Protein AF-A0A2N2JSK3-F1 (afdb_monomer)

Structure (mmCIF, N/CA/C/O backbone):
data_AF-A0A2N2JSK3-F1
#
_entry.id   AF-A0A2N2JSK3-F1
#
loop_
_atom_site.group_PDB
_atom_site.id
_atom_site.type_symbol
_atom_site.label_atom_id
_atom_site.label_alt_id
_atom_site.label_comp_id
_atom_site.label_asym_id
_atom_site.label_entity_id
_atom_site.label_seq_id
_atom_site.pdbx_PDB_ins_code
_atom_site.Cartn_x
_atom_site.Cartn_y
_atom_site.Cartn_z
_atom_site.occupancy
_atom_site.B_iso_or_equiv
_atom_site.auth_seq_id
_atom_site.auth_comp_id
_atom_site.auth_asym_id
_atom_site.auth_atom_id
_atom_site.pdbx_PDB_model_num
ATOM 1 N N . PHE A 1 1 ? -3.025 2.701 14.955 1.00 84.06 1 PHE A N 1
ATOM 2 C CA . PHE A 1 1 ? -2.658 1.287 14.714 1.00 84.06 1 PHE A CA 1
ATOM 3 C C . PHE A 1 1 ? -1.960 1.161 13.363 1.00 84.06 1 PHE A C 1
ATOM 5 O O . PHE A 1 1 ? -2.367 1.880 12.455 1.00 84.06 1 PHE A O 1
ATOM 12 N N . PRO A 1 2 ? -0.922 0.314 13.216 1.00 81.00 2 PRO A N 1
ATOM 13 C CA . PRO A 1 2 ? -0.169 0.177 11.965 1.00 81.00 2 PRO A CA 1
ATOM 14 C C . PRO A 1 2 ? -0.908 -0.726 10.960 1.00 81.00 2 PRO A C 1
ATOM 16 O O . PRO A 1 2 ? -0.565 -1.891 10.788 1.00 81.00 2 PRO A O 1
ATOM 19 N N . GLY A 1 3 ? -1.975 -0.204 10.355 1.00 79.88 3 GLY A N 1
ATOM 20 C CA . GLY A 1 3 ? -2.699 -0.872 9.270 1.00 79.88 3 GLY A CA 1
ATOM 21 C C . GLY A 1 3 ? -3.975 -1.605 9.690 1.00 79.88 3 GLY A C 1
ATOM 22 O O . GLY A 1 3 ? -4.387 -1.595 10.855 1.00 79.88 3 GLY A O 1
ATOM 23 N N . CYS A 1 4 ? -4.628 -2.242 8.712 1.00 86.38 4 CYS A N 1
ATOM 24 C CA . CYS A 1 4 ? -5.976 -2.799 8.857 1.00 86.38 4 CYS A CA 1
ATOM 25 C C . CYS A 1 4 ? -6.050 -3.960 9.855 1.00 86.38 4 CYS A C 1
ATOM 27 O O . CYS A 1 4 ? -6.960 -3.999 10.679 1.00 86.38 4 CYS A O 1
ATOM 29 N N . LYS A 1 5 ? -5.095 -4.898 9.810 1.00 88.31 5 LYS A N 1
ATOM 30 C CA . LYS A 1 5 ? -5.092 -6.088 10.675 1.00 88.31 5 LYS A CA 1
ATOM 31 C C . LYS A 1 5 ? -4.966 -5.750 12.170 1.00 88.31 5 LYS A C 1
ATOM 33 O O . LYS A 1 5 ? -5.846 -6.169 12.924 1.00 88.31 5 LYS A O 1
ATOM 38 N N . PRO A 1 6 ? -3.941 -5.007 12.632 1.00 90.94 6 PRO A N 1
ATOM 39 C CA . PRO A 1 6 ? -3.833 -4.666 14.051 1.00 90.94 6 PRO A CA 1
ATOM 40 C C . PRO A 1 6 ? -4.968 -3.748 14.512 1.00 90.94 6 PRO A C 1
ATOM 42 O O . PRO A 1 6 ? -5.412 -3.863 15.651 1.00 90.94 6 PRO A O 1
ATOM 45 N N . TYR A 1 7 ? -5.486 -2.885 13.632 1.00 92.56 7 TYR A N 1
ATOM 46 C CA . TYR A 1 7 ? -6.662 -2.079 13.947 1.00 92.56 7 TYR A CA 1
ATOM 47 C C . TYR A 1 7 ? -7.911 -2.944 14.164 1.00 92.56 7 TYR A C 1
ATOM 49 O O . TYR A 1 7 ? -8.559 -2.836 15.202 1.00 92.56 7 TYR A O 1
ATOM 57 N N . ALA A 1 8 ? -8.207 -3.868 13.246 1.00 93.31 8 ALA A N 1
ATOM 58 C CA . ALA A 1 8 ? -9.336 -4.788 13.372 1.00 93.31 8 ALA A CA 1
ATOM 59 C C . ALA A 1 8 ? -9.247 -5.640 14.650 1.00 93.31 8 ALA A C 1
AT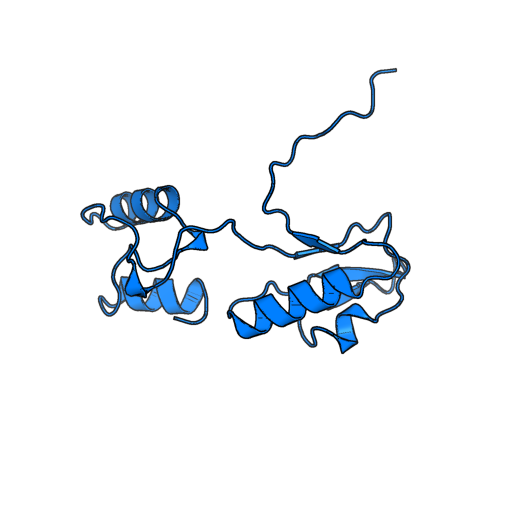OM 61 O O . ALA A 1 8 ? -10.249 -5.837 15.338 1.00 93.31 8 ALA A O 1
ATOM 62 N N . GLN A 1 9 ? -8.043 -6.096 15.011 1.00 94.75 9 GLN A N 1
ATOM 63 C CA . GLN A 1 9 ? -7.805 -6.812 16.266 1.00 94.75 9 GLN A CA 1
ATOM 64 C C . GLN A 1 9 ? -8.105 -5.945 17.495 1.00 94.75 9 GLN A C 1
ATOM 66 O O . GLN A 1 9 ? -8.735 -6.429 18.433 1.00 94.75 9 GLN A O 1
ATOM 71 N N . ALA A 1 10 ? -7.694 -4.676 17.494 1.00 95.94 10 ALA A N 1
ATOM 72 C CA . ALA A 1 10 ? -7.974 -3.755 18.591 1.00 95.94 10 ALA A CA 1
ATOM 73 C C . ALA A 1 10 ? -9.478 -3.456 18.722 1.00 95.94 10 ALA A C 1
ATOM 75 O O . ALA A 1 10 ? -10.012 -3.465 19.829 1.00 95.94 10 ALA A O 1
ATOM 76 N N . ILE A 1 11 ? -10.196 -3.290 17.605 1.00 95.69 11 ILE A N 1
ATOM 77 C CA . ILE A 1 11 ? -11.660 -3.128 17.610 1.00 95.69 11 ILE A CA 1
ATOM 78 C C . ILE A 1 11 ? -12.339 -4.357 18.225 1.00 95.69 11 ILE A C 1
ATOM 80 O O . ILE A 1 11 ? -13.213 -4.211 19.086 1.00 95.69 11 ILE A O 1
ATOM 84 N N . ALA A 1 12 ? -11.915 -5.558 17.813 1.00 94.50 12 ALA A N 1
ATOM 85 C CA . ALA A 1 12 ? -12.453 -6.825 18.305 1.00 94.50 12 ALA A CA 1
ATOM 86 C C . ALA A 1 12 ? -12.214 -7.023 19.811 1.00 94.50 12 ALA A C 1
ATOM 88 O O . ALA A 1 12 ? -13.063 -7.586 20.497 1.00 94.50 12 ALA A O 1
ATOM 89 N N . LYS A 1 13 ? -11.090 -6.523 20.338 1.00 95.75 13 LYS A N 1
ATOM 90 C CA . LYS A 1 13 ? -10.772 -6.530 21.775 1.00 95.75 13 LYS A CA 1
ATOM 91 C C . LYS A 1 13 ? -11.429 -5.396 22.571 1.00 95.75 13 LYS A C 1
ATOM 93 O O . LYS A 1 13 ? -11.347 -5.398 23.793 1.00 95.75 13 LYS A O 1
ATOM 98 N N . GLY A 1 14 ? -12.059 -4.427 21.905 1.00 93.94 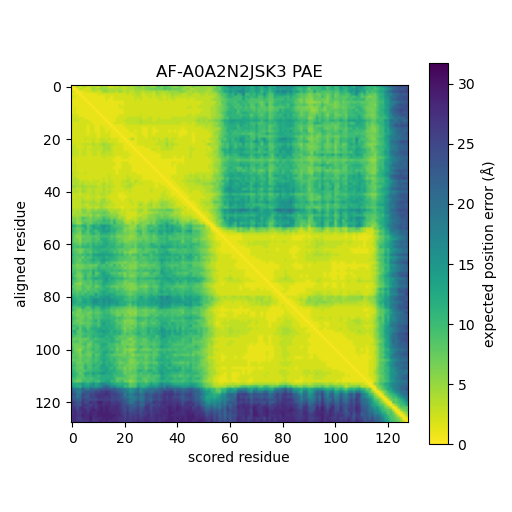14 GLY A N 1
ATOM 99 C CA . GLY A 1 14 ? -12.593 -3.220 22.549 1.00 93.94 14 GLY A CA 1
ATOM 100 C C . GLY A 1 14 ? -11.525 -2.185 22.931 1.00 93.94 14 GLY A C 1
ATOM 101 O O . GLY A 1 14 ? -11.814 -1.266 23.686 1.00 93.94 14 GLY A O 1
ATOM 102 N N . GLU A 1 15 ? -10.307 -2.317 22.403 1.00 95.75 15 GLU A N 1
ATOM 103 C CA . GLU A 1 15 ? -9.165 -1.418 22.636 1.00 95.75 15 GLU A CA 1
ATOM 104 C C . GLU A 1 15 ? -9.146 -0.225 21.661 1.00 95.75 15 GLU A C 1
ATOM 106 O O . GLU A 1 15 ? -8.371 0.713 21.837 1.00 95.75 15 GLU A O 1
ATOM 111 N N . ALA A 1 16 ? -9.983 -0.259 20.619 1.00 95.56 16 ALA A N 1
ATOM 112 C CA . ALA A 1 16 ? -10.108 0.797 19.621 1.00 95.56 16 ALA A CA 1
ATOM 113 C C . ALA A 1 16 ? -11.564 1.052 19.223 1.00 95.56 16 ALA A C 1
ATOM 115 O O . ALA A 1 16 ? -12.408 0.146 19.218 1.00 95.56 16 ALA A O 1
ATOM 116 N N . ASP A 1 17 ? -11.831 2.296 18.835 1.00 95.44 17 ASP A N 1
ATOM 117 C CA . ASP A 1 17 ? -13.108 2.704 18.260 1.00 95.44 17 ASP A CA 1
ATOM 118 C C . ASP A 1 17 ? -13.127 2.470 16.740 1.00 95.44 17 ASP A C 1
ATOM 120 O O . ASP A 1 17 ? -12.077 2.296 16.124 1.00 95.44 17 ASP A O 1
ATOM 124 N N . ILE A 1 18 ? -14.306 2.461 16.117 1.00 95.62 18 ILE A N 1
ATOM 125 C CA . ILE A 1 18 ? -14.496 2.123 14.690 1.00 95.62 18 ILE A CA 1
ATOM 126 C C . ILE A 1 18 ? -14.210 3.285 13.724 1.00 95.62 18 ILE A C 1
ATOM 128 O O . ILE A 1 18 ? -14.224 3.098 12.511 1.00 95.62 18 ILE A O 1
ATOM 132 N N . ASN A 1 19 ? -13.944 4.480 14.254 1.00 95.00 19 ASN A N 1
ATOM 133 C CA . ASN A 1 19 ? -13.788 5.735 13.515 1.00 95.00 19 ASN A CA 1
ATOM 134 C C . ASN A 1 19 ? -12.340 6.244 13.444 1.00 95.00 19 ASN A C 1
ATOM 136 O O . ASN A 1 19 ? -12.109 7.446 13.360 1.00 95.00 19 ASN A O 1
ATOM 140 N N . GLN A 1 20 ? -11.356 5.347 13.491 1.00 93.38 20 GLN A N 1
ATOM 141 C CA . GLN A 1 20 ? -9.931 5.701 13.563 1.00 93.38 20 GLN A CA 1
ATOM 142 C C . GLN A 1 20 ? -9.168 5.427 12.259 1.00 93.38 20 GLN A C 1
ATOM 144 O O . GLN A 1 20 ? -7.940 5.485 12.236 1.00 93.38 20 GLN A O 1
ATOM 149 N N . CYS A 1 21 ? -9.877 5.089 11.179 1.00 90.06 21 CYS A N 1
ATOM 150 C CA . CYS A 1 21 ? -9.291 4.740 9.888 1.00 90.06 21 CYS A CA 1
ATOM 151 C C . CYS A 1 21 ? -9.635 5.800 8.830 1.00 90.06 21 CYS A C 1
ATOM 153 O O . CYS A 1 21 ? -10.648 5.656 8.143 1.00 90.06 21 CYS A O 1
ATOM 155 N N . PRO A 1 22 ? -8.789 6.831 8.647 1.00 88.38 22 PRO A N 1
ATOM 156 C CA . PRO A 1 22 ? -8.975 7.820 7.591 1.00 88.38 22 PRO A CA 1
ATOM 157 C C . PRO A 1 22 ? -9.135 7.255 6.172 1.00 88.38 22 PRO A C 1
ATOM 159 O O . PRO A 1 22 ? -10.002 7.756 5.465 1.00 88.38 22 PRO A O 1
ATOM 162 N N . PRO A 1 23 ? -8.395 6.205 5.737 1.00 85.44 23 PRO A N 1
ATOM 163 C CA . PRO A 1 23 ? -8.622 5.609 4.418 1.00 85.44 23 PRO A CA 1
ATOM 164 C C . PRO A 1 23 ? -9.902 4.767 4.329 1.00 85.44 23 PRO A C 1
ATOM 166 O O . PRO A 1 23 ? -10.318 4.370 3.244 1.00 85.44 23 PRO A O 1
ATOM 169 N N . GLY A 1 24 ? -10.515 4.441 5.469 1.00 86.56 24 GLY A N 1
ATOM 170 C CA . GLY A 1 24 ? -11.836 3.826 5.509 1.00 86.56 24 GLY A CA 1
ATOM 171 C C . GLY A 1 24 ? -12.957 4.833 5.262 1.00 86.56 24 GLY A C 1
ATOM 172 O O . GLY A 1 24 ? -14.005 4.427 4.767 1.00 86.56 24 GLY A O 1
ATOM 173 N N . GLY A 1 25 ? -12.734 6.110 5.593 1.00 89.81 25 GLY A N 1
ATOM 174 C CA . GLY A 1 25 ? -13.727 7.175 5.466 1.00 89.81 25 GLY A CA 1
ATOM 175 C C . GLY A 1 25 ? -15.034 6.886 6.206 1.00 89.81 25 GLY A C 1
ATOM 176 O O . GLY A 1 25 ? -15.145 5.935 6.988 1.00 89.81 25 GLY A O 1
ATOM 177 N N . GLU A 1 26 ? -16.062 7.687 5.942 1.00 91.94 26 GLU A N 1
ATOM 178 C CA . GLU A 1 26 ? -17.390 7.449 6.520 1.00 91.94 26 GLU A CA 1
ATOM 179 C C . GLU A 1 26 ? -18.006 6.107 6.101 1.00 91.94 26 GLU A C 1
ATOM 181 O O . GLU A 1 26 ? -18.736 5.484 6.877 1.00 91.94 26 GLU A O 1
ATOM 186 N N . GLU A 1 27 ? -17.745 5.658 4.872 1.00 91.69 27 GLU A N 1
ATOM 187 C CA . GLU A 1 27 ? -18.289 4.403 4.351 1.00 91.69 27 GLU A CA 1
ATOM 188 C C . GLU A 1 27 ? -17.761 3.201 5.143 1.00 91.69 27 GLU A C 1
ATOM 190 O O . GLU A 1 27 ? -18.529 2.332 5.564 1.00 91.69 27 GLU A O 1
ATOM 195 N N . GLY A 1 28 ? -16.451 3.169 5.399 1.00 91.25 28 GLY A N 1
ATOM 196 C CA . GLY A 1 28 ? -15.815 2.140 6.210 1.00 91.25 28 GLY A CA 1
ATOM 197 C C . GLY A 1 28 ? -16.353 2.134 7.636 1.00 91.25 28 GLY A C 1
ATOM 198 O O . GLY A 1 28 ? -16.644 1.064 8.167 1.00 91.25 28 GLY A O 1
ATOM 199 N N . ILE A 1 29 ? -16.569 3.312 8.228 1.00 94.94 29 ILE A N 1
ATOM 200 C CA . ILE A 1 29 ? -17.146 3.424 9.573 1.00 94.94 29 ILE A CA 1
ATOM 201 C C . ILE A 1 29 ? -18.565 2.85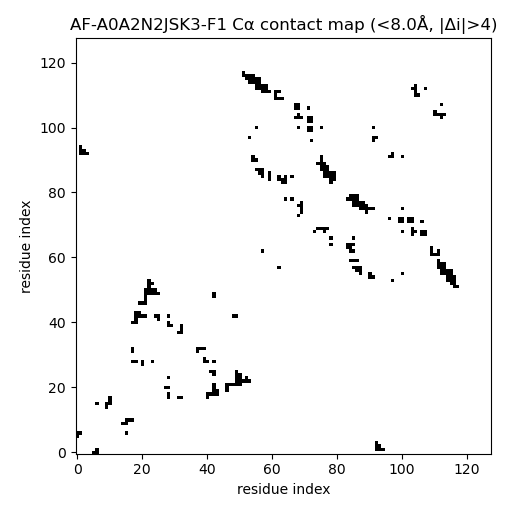5 9.605 1.00 94.94 29 ILE A C 1
ATOM 203 O O . ILE A 1 29 ? -18.882 2.068 10.495 1.00 94.94 29 ILE A O 1
ATOM 207 N N . ARG A 1 30 ? -19.408 3.193 8.620 1.00 95.44 30 ARG A N 1
ATOM 208 C CA . ARG A 1 30 ? -20.778 2.663 8.514 1.00 95.44 30 ARG A CA 1
ATOM 209 C C . ARG A 1 30 ? -20.800 1.143 8.378 1.00 95.44 30 ARG A C 1
ATOM 211 O O . ARG A 1 30 ? -21.563 0.485 9.076 1.00 95.44 30 ARG A O 1
ATOM 218 N N . LYS A 1 31 ? -19.930 0.581 7.535 1.00 94.62 31 LYS A N 1
ATOM 219 C CA . LYS A 1 31 ? -19.803 -0.876 7.366 1.00 94.62 31 LYS A CA 1
ATOM 220 C C . LYS A 1 31 ? -19.347 -1.571 8.650 1.00 94.62 31 LYS A C 1
ATOM 222 O O . LYS A 1 31 ? -19.866 -2.630 8.989 1.00 94.62 31 LYS A O 1
ATOM 227 N N . LEU A 1 32 ? -18.398 -0.981 9.379 1.00 94.88 32 LEU A N 1
ATOM 228 C CA . LEU A 1 32 ? -17.945 -1.516 10.665 1.00 94.88 32 LEU A CA 1
ATOM 229 C C . LEU A 1 32 ? -19.033 -1.422 11.742 1.00 94.88 32 LEU A C 1
ATOM 231 O O . LEU A 1 32 ? -19.194 -2.360 12.516 1.00 94.88 32 LEU A O 1
ATOM 235 N N . ALA A 1 33 ? -19.774 -0.314 11.789 1.00 95.94 33 ALA A N 1
ATOM 236 C CA . ALA A 1 33 ? -20.892 -0.113 12.707 1.00 95.94 33 ALA A CA 1
ATOM 237 C C . ALA A 1 33 ? -21.980 -1.178 12.514 1.00 95.94 33 ALA A C 1
ATOM 239 O O . ALA A 1 33 ? -22.371 -1.825 13.483 1.00 95.94 33 ALA A O 1
ATOM 240 N N . ASP A 1 34 ? -22.393 -1.408 11.265 1.00 96.31 34 ASP A N 1
ATOM 241 C CA . ASP A 1 34 ? -23.381 -2.426 10.894 1.00 96.31 34 ASP A CA 1
ATOM 242 C C . ASP A 1 34 ? -22.908 -3.840 11.266 1.00 96.31 34 ASP A C 1
ATOM 244 O O . ASP A 1 34 ? -23.595 -4.569 11.980 1.00 96.31 34 ASP A O 1
ATOM 248 N N . LEU A 1 35 ? -21.673 -4.194 10.890 1.00 94.94 35 LEU A N 1
ATOM 249 C CA . LEU A 1 35 ? -21.106 -5.519 11.154 1.00 94.94 35 LEU A CA 1
ATOM 250 C C . LEU A 1 35 ? -20.942 -5.820 12.653 1.00 94.94 35 LEU A C 1
ATOM 252 O O . LEU A 1 35 ? -21.090 -6.965 13.079 1.00 94.94 35 LEU A O 1
ATOM 256 N N . LEU A 1 36 ? -20.582 -4.811 13.447 1.00 94.44 36 LEU A N 1
ATOM 257 C CA . LEU A 1 36 ? -20.257 -4.964 14.867 1.00 94.44 36 LEU A CA 1
ATOM 258 C C . LEU A 1 36 ? -21.418 -4.586 15.797 1.00 94.44 36 LEU A C 1
ATOM 260 O O . LEU A 1 36 ? -21.255 -4.671 17.015 1.00 94.44 36 LEU A O 1
ATOM 264 N N . GLY A 1 37 ? -22.554 -4.142 15.250 1.00 94.06 37 GLY A N 1
ATOM 265 C CA . GLY A 1 37 ? -23.697 -3.648 16.022 1.00 94.06 37 GLY A CA 1
ATOM 266 C C . GLY A 1 37 ? -23.362 -2.423 16.880 1.00 94.06 37 GLY A C 1
ATOM 267 O O . GLY A 1 37 ? -23.807 -2.330 18.024 1.00 94.06 37 GLY A O 1
ATOM 268 N N . ARG A 1 38 ? -22.528 -1.511 16.368 1.00 94.31 38 ARG A N 1
ATOM 269 C CA . ARG A 1 38 ? -22.080 -0.294 17.069 1.00 94.31 38 ARG A CA 1
ATOM 270 C C . ARG A 1 38 ? -22.716 0.958 16.471 1.00 94.31 38 ARG A C 1
ATOM 272 O O . ARG A 1 38 ? -23.151 0.964 15.327 1.00 94.31 38 ARG A O 1
ATOM 279 N N . GLU A 1 39 ? -22.744 2.037 17.245 1.00 94.12 39 GLU A N 1
ATOM 280 C CA . GLU A 1 39 ? -23.190 3.344 16.759 1.00 94.12 39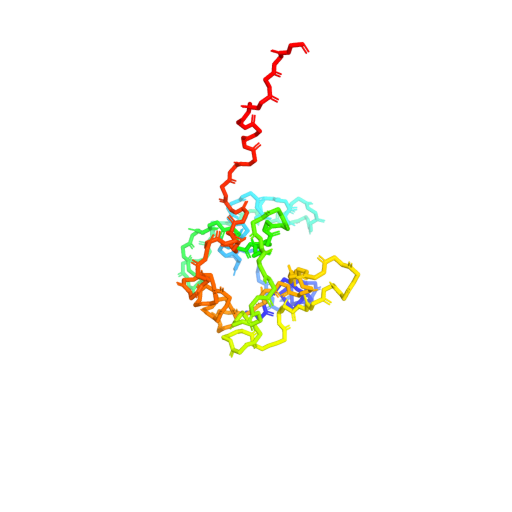 GLU A CA 1
ATOM 281 C C . GLU A 1 39 ? -22.169 3.945 15.779 1.00 94.12 39 GLU A C 1
ATOM 283 O O . GLU A 1 39 ? -20.960 3.898 16.020 1.00 94.12 39 GLU A O 1
ATOM 288 N N . VAL A 1 40 ? -22.660 4.522 14.677 1.00 95.44 40 VAL A N 1
ATOM 289 C CA . VAL A 1 40 ? -21.830 5.243 13.702 1.00 95.44 40 VAL A CA 1
ATOM 290 C C . VAL A 1 40 ? -21.306 6.527 14.340 1.00 95.44 40 VAL A C 1
ATOM 292 O O . VAL A 1 40 ? -22.075 7.326 14.867 1.00 95.44 40 VAL A O 1
ATOM 295 N N . LYS A 1 41 ? -19.996 6.756 14.239 1.00 94.06 41 LYS A N 1
ATOM 296 C CA . LYS A 1 41 ? -19.332 7.975 14.718 1.00 94.06 41 LYS A CA 1
ATOM 297 C C . LYS A 1 41 ? -18.683 8.725 13.555 1.00 94.06 41 LYS A C 1
ATOM 299 O O . LYS A 1 41 ? -18.265 8.079 12.596 1.00 94.06 41 LYS A O 1
ATOM 304 N N . PRO A 1 42 ? -18.549 10.059 13.625 1.00 93.81 42 PRO A N 1
ATOM 305 C CA . PRO A 1 42 ? -17.749 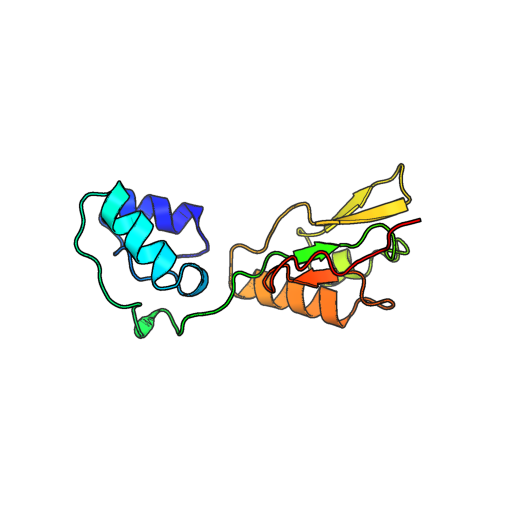10.789 12.647 1.00 93.81 42 PRO A CA 1
ATOM 306 C C . PRO A 1 42 ? -16.292 10.321 12.706 1.00 93.81 42 PRO A C 1
ATOM 308 O O . PRO A 1 42 ? -15.826 9.890 13.766 1.00 93.81 42 PRO A O 1
ATOM 311 N N . LEU A 1 43 ? -15.569 10.421 11.587 1.00 93.00 43 LEU A N 1
ATOM 312 C CA . LEU A 1 43 ? -14.139 10.122 11.548 1.00 93.00 43 LEU A CA 1
ATOM 313 C C . LEU A 1 43 ? -13.406 10.927 12.632 1.00 93.00 43 LEU A C 1
ATOM 315 O O . LEU A 1 43 ? -13.622 12.129 12.792 1.00 93.00 43 LEU A O 1
ATOM 319 N N . SER A 1 44 ? -12.560 10.251 13.403 1.00 92.56 44 SER A N 1
ATOM 320 C CA . SER A 1 44 ? -11.815 10.885 14.481 1.00 92.56 44 SER A CA 1
ATOM 321 C C . SER A 1 44 ? -10.775 11.852 13.922 1.00 92.56 44 SER A C 1
ATOM 323 O O . SER A 1 44 ? -9.816 11.439 13.266 1.00 92.56 44 SER A O 1
ATOM 325 N N . ALA A 1 45 ? -10.927 13.132 14.262 1.00 89.06 45 ALA A N 1
ATOM 326 C CA . ALA A 1 45 ? -9.980 14.183 13.905 1.00 89.06 45 ALA A CA 1
ATOM 327 C C . ALA A 1 45 ? -8.565 13.930 14.463 1.00 89.06 45 ALA A C 1
ATOM 329 O O . ALA A 1 45 ? -7.589 14.385 13.873 1.00 89.06 45 ALA A O 1
ATOM 330 N N . GLU A 1 46 ? -8.438 13.171 15.560 1.00 89.94 46 GLU A N 1
ATOM 331 C CA . GLU A 1 46 ? -7.139 12.784 16.130 1.00 89.94 46 GLU A CA 1
ATOM 332 C C . GLU A 1 46 ? -6.380 11.789 15.241 1.00 89.94 46 GLU A C 1
ATOM 334 O O . GLU A 1 46 ? -5.153 11.724 15.287 1.00 89.94 46 GLU A O 1
ATOM 339 N N . HIS A 1 47 ? -7.097 11.012 14.423 1.00 86.69 47 HIS A N 1
ATOM 340 C CA . HIS A 1 47 ? -6.509 9.998 13.550 1.00 86.69 47 HIS A CA 1
ATOM 341 C C . HIS A 1 47 ? -6.298 10.478 12.111 1.00 86.69 47 HIS A C 1
ATOM 343 O O . HIS A 1 47 ? -5.653 9.774 11.335 1.00 86.69 47 HIS A O 1
ATOM 349 N N . GLY A 1 48 ? -6.768 11.680 11.774 1.00 84.12 48 GLY A N 1
ATOM 350 C CA . GLY A 1 48 ? -6.522 12.350 10.501 1.00 84.12 48 GLY A CA 1
ATOM 351 C C . GLY A 1 48 ? -7.798 12.683 9.735 1.00 84.12 48 GLY A C 1
ATOM 352 O O . GLY A 1 48 ? -8.914 12.446 10.191 1.00 84.12 48 GLY A O 1
ATOM 353 N N . VAL A 1 49 ? -7.611 13.254 8.547 1.00 85.00 49 VAL A N 1
ATOM 354 C CA . VAL A 1 49 ? -8.695 13.568 7.610 1.00 85.00 49 VAL A CA 1
ATOM 355 C C . VAL A 1 49 ? -8.895 12.424 6.632 1.00 85.00 49 VAL A C 1
ATOM 357 O O . VAL A 1 49 ? -7.935 11.732 6.287 1.00 85.00 49 VAL A O 1
ATOM 360 N N . GLU A 1 50 ? -10.135 12.240 6.185 1.00 83.19 50 GLU A N 1
ATOM 361 C CA . GLU A 1 50 ? -10.477 11.230 5.190 1.00 83.19 50 GLU A CA 1
ATOM 362 C C . GLU A 1 50 ? -9.560 11.348 3.969 1.00 83.19 50 GLU A C 1
ATOM 364 O O . GLU A 1 50 ? -9.322 12.440 3.448 1.00 83.19 50 GLU A O 1
ATOM 369 N N . LYS A 1 51 ? -9.004 10.212 3.549 1.00 73.56 51 LYS A N 1
ATOM 370 C CA . LYS A 1 51 ? -8.122 10.127 2.386 1.00 73.56 51 LYS A CA 1
ATOM 371 C C . LYS A 1 51 ? -8.485 8.909 1.555 1.00 73.56 51 LYS A C 1
ATOM 373 O O . LYS A 1 51 ? -9.011 7.938 2.087 1.00 73.56 51 LYS A O 1
ATOM 378 N N . ALA A 1 52 ? -8.156 8.931 0.270 1.00 70.25 52 ALA A N 1
ATOM 379 C CA . ALA A 1 52 ? -8.284 7.738 -0.554 1.00 70.25 52 ALA A CA 1
ATOM 380 C C . ALA A 1 52 ? -7.399 6.605 -0.005 1.00 70.25 52 ALA A C 1
ATOM 382 O O . ALA A 1 52 ? -6.325 6.843 0.566 1.00 70.25 52 ALA A O 1
ATOM 383 N N . LYS A 1 53 ? -7.851 5.362 -0.188 1.00 67.69 53 LYS A N 1
ATOM 384 C CA . LYS A 1 53 ? -6.983 4.195 -0.015 1.00 67.69 53 LYS A CA 1
ATOM 385 C C . LYS A 1 53 ? -5.838 4.308 -1.021 1.00 67.69 53 LYS A C 1
ATOM 387 O O . LYS A 1 53 ? -6.074 4.625 -2.179 1.00 67.69 53 LYS A O 1
ATOM 392 N N . SER A 1 54 ? -4.615 4.073 -0.568 1.00 66.88 54 SER A N 1
ATOM 393 C CA . SER A 1 54 ? -3.454 3.927 -1.440 1.00 66.88 54 SER A CA 1
ATOM 394 C C . SER A 1 54 ? -3.138 2.451 -1.583 1.00 66.88 54 SER A C 1
ATOM 396 O O . SER A 1 54 ? -2.539 1.867 -0.679 1.00 66.88 54 SER A O 1
ATOM 398 N N . LEU A 1 55 ? -3.565 1.834 -2.685 1.00 73.69 55 LEU A N 1
ATOM 399 C CA . LEU A 1 55 ? -2.975 0.571 -3.109 1.00 73.69 55 LEU A CA 1
ATOM 400 C C . LEU A 1 55 ? -2.058 0.869 -4.289 1.00 73.69 55 LEU A C 1
ATOM 402 O O . LEU A 1 55 ? -2.491 1.389 -5.313 1.00 73.69 55 LEU A O 1
ATOM 406 N N . ALA A 1 56 ? -0.779 0.556 -4.119 1.00 82.75 56 ALA A N 1
ATOM 407 C CA . ALA A 1 56 ? 0.198 0.644 -5.184 1.00 82.75 56 ALA A CA 1
ATOM 408 C C . ALA A 1 56 ? -0.023 -0.518 -6.162 1.00 82.75 56 ALA A C 1
ATOM 410 O O . ALA A 1 56 ? -0.087 -1.680 -5.756 1.00 82.75 56 ALA A O 1
ATOM 411 N N . VAL A 1 57 ? -0.099 -0.223 -7.451 1.00 89.12 57 VAL A N 1
ATOM 412 C CA . VAL A 1 57 ? -0.206 -1.200 -8.5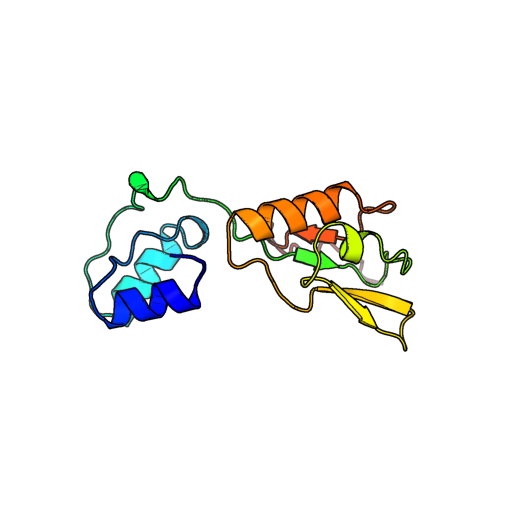40 1.00 89.12 57 VAL A CA 1
ATOM 413 C C . VAL A 1 57 ? 0.887 -0.893 -9.557 1.00 89.12 57 VAL A C 1
ATOM 415 O O . VAL A 1 57 ? 1.233 0.270 -9.744 1.00 89.12 57 VAL A O 1
ATOM 418 N N . ILE A 1 58 ? 1.453 -1.918 -10.198 1.00 91.94 58 ILE A N 1
ATOM 419 C CA . ILE A 1 58 ? 2.345 -1.736 -11.349 1.00 91.94 58 ILE A CA 1
ATOM 420 C C . ILE A 1 58 ? 1.586 -2.115 -12.616 1.00 91.94 58 ILE A C 1
ATOM 422 O O . ILE A 1 58 ? 1.023 -3.205 -12.687 1.00 91.94 58 ILE A O 1
ATOM 426 N N . ASP A 1 59 ? 1.592 -1.230 -13.612 1.00 93.31 59 ASP A N 1
ATOM 427 C CA . ASP A 1 59 ? 1.176 -1.572 -14.970 1.00 93.31 59 ASP A CA 1
ATOM 428 C C . ASP A 1 59 ? 2.269 -2.414 -15.639 1.00 93.31 59 ASP A C 1
ATOM 430 O O . ASP A 1 59 ? 3.331 -1.915 -16.026 1.00 93.31 59 ASP A O 1
ATOM 434 N N . GLU A 1 60 ? 2.001 -3.712 -15.762 1.00 92.00 60 GLU A N 1
ATOM 435 C CA . GLU A 1 60 ? 2.907 -4.687 -16.371 1.00 92.00 60 GLU A CA 1
ATOM 436 C C . GLU A 1 60 ? 3.181 -4.402 -17.856 1.00 92.00 60 GLU A C 1
ATOM 438 O O . GLU A 1 60 ? 4.226 -4.798 -18.360 1.00 92.00 60 GLU A O 1
ATOM 443 N N . ASN A 1 61 ? 2.300 -3.681 -18.564 1.00 93.31 61 ASN A N 1
ATOM 444 C CA . ASN A 1 61 ? 2.534 -3.328 -19.970 1.00 93.31 61 ASN A CA 1
ATOM 445 C C . ASN A 1 61 ? 3.519 -2.168 -20.125 1.00 93.31 61 ASN A C 1
ATOM 447 O O . ASN A 1 61 ? 4.124 -2.010 -21.186 1.00 93.31 61 ASN A O 1
ATOM 451 N N . LEU A 1 62 ? 3.644 -1.333 -19.092 1.00 95.06 62 LEU A N 1
ATOM 452 C CA . LEU A 1 62 ? 4.598 -0.232 -19.071 1.00 95.06 62 LEU A CA 1
ATOM 453 C C . LEU A 1 62 ? 5.924 -0.688 -18.475 1.00 95.06 62 LEU A C 1
ATOM 455 O O . LEU A 1 62 ? 6.970 -0.345 -19.016 1.00 95.06 62 LEU A O 1
ATOM 459 N N . CYS A 1 63 ? 5.885 -1.451 -17.378 1.00 96.62 63 CYS A N 1
ATOM 460 C CA . CYS A 1 63 ? 7.056 -1.828 -16.594 1.00 96.62 63 CYS A CA 1
ATOM 461 C C . CYS A 1 63 ? 8.223 -2.355 -17.450 1.00 96.62 63 CYS A C 1
ATOM 463 O O . CYS A 1 63 ? 8.083 -3.303 -18.213 1.00 96.62 63 CYS A O 1
ATOM 465 N N . ILE A 1 64 ? 9.409 -1.772 -17.255 1.00 96.12 64 ILE A N 1
ATOM 466 C CA . ILE A 1 64 ? 10.644 -2.162 -17.960 1.00 96.12 64 ILE A CA 1
ATOM 467 C C . ILE A 1 64 ? 11.600 -3.005 -17.102 1.00 96.12 64 ILE A C 1
ATOM 469 O O . ILE A 1 64 ? 12.760 -3.172 -17.472 1.00 96.12 64 ILE A O 1
ATOM 473 N N . GLY A 1 65 ? 11.171 -3.456 -15.918 1.00 95.44 65 GLY A N 1
ATOM 474 C CA . GLY A 1 65 ? 12.000 -4.287 -15.034 1.00 95.44 65 GLY A CA 1
ATOM 475 C C . GLY A 1 65 ? 13.274 -3.601 -14.518 1.00 95.44 65 GLY A C 1
ATOM 476 O O . GLY A 1 65 ? 14.291 -4.255 -14.315 1.00 95.44 65 GLY A O 1
ATOM 477 N N . CYS A 1 66 ? 13.262 -2.273 -14.332 1.00 96.38 66 CYS A N 1
ATOM 478 C CA . CYS A 1 66 ? 14.455 -1.530 -13.896 1.00 96.38 66 CYS A CA 1
ATOM 479 C C . CYS A 1 66 ? 14.843 -1.764 -12.426 1.00 96.38 66 CYS A C 1
ATOM 481 O O . CYS A 1 66 ? 15.941 -1.386 -12.026 1.00 96.38 66 CYS A O 1
ATOM 483 N N . THR A 1 67 ? 13.958 -2.350 -11.612 1.00 96.12 67 THR A N 1
ATOM 484 C CA . THR A 1 67 ? 14.154 -2.677 -10.187 1.00 96.12 67 THR A CA 1
ATOM 485 C C . THR A 1 67 ? 14.383 -1.507 -9.217 1.00 96.12 67 THR A C 1
ATOM 487 O O . THR A 1 67 ? 14.448 -1.729 -8.011 1.00 96.12 67 THR A O 1
ATOM 490 N N . LEU A 1 68 ? 14.379 -0.245 -9.670 1.00 96.88 68 LEU A N 1
ATOM 491 C CA . LEU A 1 68 ? 14.525 0.938 -8.796 1.00 96.88 68 LEU A CA 1
ATOM 492 C C . LEU A 1 68 ? 13.455 1.014 -7.687 1.00 96.88 68 LEU A C 1
ATOM 494 O O . LEU A 1 68 ? 13.689 1.548 -6.599 1.00 96.88 68 LEU A O 1
ATOM 498 N N . CYS A 1 69 ? 12.277 0.437 -7.934 1.00 96.44 69 CYS A N 1
ATOM 499 C CA . CYS A 1 69 ? 11.216 0.353 -6.937 1.00 96.44 69 CYS A CA 1
ATOM 500 C C . CYS A 1 69 ? 11.607 -0.511 -5.722 1.00 96.44 69 CYS A C 1
ATOM 502 O O . CYS A 1 69 ? 11.212 -0.189 -4.602 1.00 96.44 69 CYS A O 1
ATOM 504 N N . HIS A 1 70 ? 12.452 -1.532 -5.905 1.00 96.56 70 HIS A N 1
ATOM 505 C CA . HIS A 1 70 ? 12.955 -2.394 -4.829 1.00 96.56 70 HIS A CA 1
ATOM 506 C C . HIS A 1 70 ? 13.931 -1.647 -3.920 1.00 96.56 70 HIS A C 1
ATOM 508 O O . HIS A 1 70 ? 13.902 -1.837 -2.706 1.00 96.56 70 HIS A O 1
ATOM 514 N N . GLU A 1 71 ? 14.768 -0.782 -4.496 1.00 96.50 71 GLU A N 1
ATOM 515 C CA . GLU A 1 71 ? 15.691 0.074 -3.740 1.00 96.50 71 GLU A CA 1
ATOM 516 C C . GLU A 1 71 ? 14.936 1.148 -2.951 1.00 96.50 71 GLU A C 1
ATOM 518 O O . GLU A 1 71 ? 15.280 1.446 -1.807 1.00 96.50 71 GLU A O 1
ATOM 523 N N . THR A 1 72 ? 13.882 1.707 -3.553 1.00 96.56 72 THR A N 1
ATOM 524 C CA . THR A 1 72 ? 13.138 2.830 -2.972 1.00 96.56 72 THR A CA 1
ATOM 525 C C . THR A 1 72 ? 12.142 2.389 -1.896 1.00 96.56 72 THR A C 1
ATOM 527 O O . THR A 1 72 ? 12.047 3.036 -0.854 1.00 96.56 72 THR A O 1
ATOM 530 N N . ALA A 1 73 ? 11.417 1.284 -2.107 1.00 95.50 73 ALA A N 1
ATOM 531 C CA . ALA A 1 73 ? 10.525 0.694 -1.104 1.00 95.50 73 ALA A CA 1
ATOM 532 C C . ALA A 1 73 ? 10.843 -0.800 -0.896 1.00 95.50 73 ALA A C 1
ATOM 534 O O . ALA A 1 73 ? 10.137 -1.688 -1.400 1.00 95.50 73 ALA A O 1
ATOM 535 N N . PRO A 1 74 ? 11.908 -1.107 -0.138 1.00 95.44 74 PRO A N 1
ATOM 536 C CA . PRO A 1 74 ? 12.301 -2.484 0.116 1.00 95.44 74 PRO A CA 1
ATOM 537 C C . PRO A 1 74 ? 11.180 -3.248 0.830 1.00 95.44 74 PRO A C 1
ATOM 539 O O . PRO A 1 74 ? 10.629 -2.794 1.830 1.00 95.44 74 PRO A O 1
ATOM 542 N N . GLY A 1 75 ? 10.853 -4.438 0.319 1.00 94.88 75 GLY A N 1
ATOM 543 C CA . GLY A 1 75 ? 9.820 -5.303 0.897 1.00 94.88 75 GLY A CA 1
ATOM 544 C C . GLY A 1 75 ? 8.390 -5.061 0.399 1.00 94.88 75 GLY A C 1
ATOM 545 O O . GLY A 1 75 ? 7.469 -5.643 0.976 1.00 94.88 75 GLY A O 1
ATOM 546 N N . HIS A 1 76 ? 8.205 -4.269 -0.664 1.00 94.00 76 HIS A N 1
ATOM 547 C CA . HIS A 1 76 ? 6.895 -4.030 -1.296 1.00 94.00 76 HIS A CA 1
ATOM 548 C C . HIS A 1 76 ? 6.786 -4.547 -2.736 1.00 94.00 76 HIS A C 1
ATOM 550 O O . HIS A 1 76 ? 5.709 -4.978 -3.159 1.00 94.00 76 HIS A O 1
ATOM 556 N N . PHE A 1 77 ? 7.906 -4.586 -3.458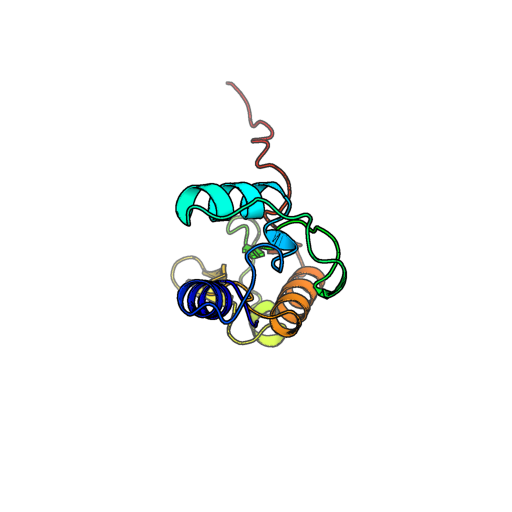 1.00 95.44 77 PHE A N 1
ATOM 557 C CA . PHE A 1 77 ? 7.982 -5.003 -4.858 1.00 95.44 77 PHE A CA 1
ATOM 558 C C . PHE A 1 77 ? 8.754 -6.314 -5.024 1.00 95.44 77 PHE A C 1
ATOM 560 O O . PHE A 1 77 ? 9.622 -6.644 -4.212 1.00 95.44 77 PHE A O 1
ATOM 567 N N . ARG A 1 78 ? 8.392 -7.089 -6.046 1.00 96.31 78 ARG A N 1
ATOM 568 C CA . ARG A 1 78 ? 9.087 -8.308 -6.478 1.00 96.31 78 ARG A CA 1
ATOM 569 C C . ARG A 1 78 ? 9.119 -8.360 -7.995 1.00 96.31 78 ARG A C 1
ATOM 571 O O . ARG A 1 78 ? 8.222 -7.837 -8.645 1.00 96.31 78 ARG A O 1
ATOM 578 N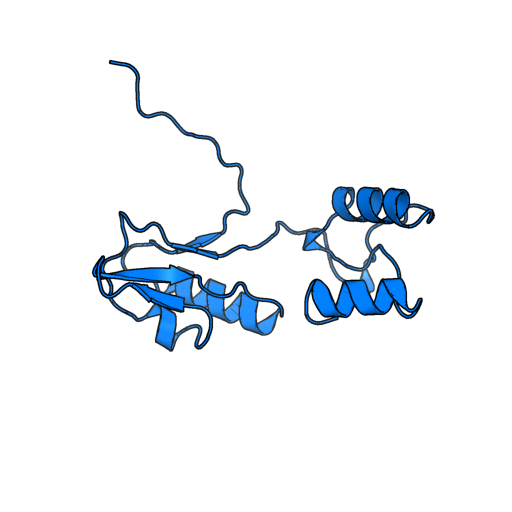 N . THR A 1 79 ? 10.124 -9.039 -8.526 1.00 96.75 79 THR A N 1
ATOM 579 C CA . THR A 1 79 ? 10.241 -9.302 -9.958 1.00 96.75 79 THR A CA 1
ATOM 580 C C . THR A 1 79 ? 9.497 -10.586 -10.304 1.00 96.75 79 THR A C 1
ATOM 582 O O . THR A 1 79 ? 9.564 -11.575 -9.570 1.00 96.75 79 THR A O 1
ATOM 585 N N . ASN A 1 80 ? 8.766 -10.560 -11.412 1.00 94.81 80 ASN A N 1
ATOM 586 C CA . ASN A 1 80 ? 8.297 -11.750 -12.099 1.00 94.81 80 ASN A CA 1
ATOM 587 C C . ASN A 1 80 ? 9.351 -12.132 -13.147 1.00 94.81 80 ASN A C 1
ATOM 589 O O . ASN A 1 80 ? 9.415 -11.513 -14.208 1.00 94.81 80 ASN A O 1
ATOM 593 N N . ASP A 1 81 ? 10.172 -13.143 -12.850 1.00 92.31 81 ASP A N 1
ATOM 594 C CA . ASP A 1 81 ? 11.281 -13.564 -13.719 1.00 92.31 81 ASP A CA 1
ATOM 595 C C . ASP A 1 81 ? 10.819 -14.058 -15.102 1.00 92.31 81 ASP A C 1
ATOM 597 O O . ASP A 1 81 ? 11.571 -13.965 -16.070 1.00 92.31 81 ASP A O 1
ATOM 601 N N . GLU A 1 82 ? 9.587 -14.565 -15.221 1.00 93.50 82 GLU A N 1
ATOM 602 C CA . GLU A 1 82 ? 9.046 -15.042 -16.500 1.00 93.50 82 GLU A CA 1
ATOM 603 C C . GLU A 1 82 ? 8.634 -13.884 -17.415 1.00 93.50 82 GLU A C 1
ATOM 605 O O . GLU A 1 82 ? 8.858 -13.937 -18.624 1.00 93.50 82 GLU A O 1
ATOM 610 N N . ALA A 1 83 ? 8.039 -12.836 -16.840 1.00 91.75 83 ALA A N 1
ATOM 611 C CA . ALA A 1 83 ? 7.561 -11.673 -17.585 1.00 91.75 83 ALA A CA 1
ATOM 612 C C . ALA A 1 83 ? 8.607 -10.549 -17.694 1.00 91.75 83 ALA A C 1
ATOM 614 O O . ALA A 1 83 ? 8.473 -9.673 -18.543 1.00 91.75 83 ALA A O 1
ATOM 615 N N . GLY A 1 84 ? 9.646 -10.559 -16.853 1.00 94.69 84 GLY A N 1
ATOM 616 C CA . GLY A 1 84 ? 10.661 -9.503 -16.802 1.00 94.69 84 GLY A CA 1
ATOM 617 C C . GLY A 1 84 ? 10.146 -8.169 -16.247 1.00 94.69 84 GLY A C 1
ATOM 618 O O . GLY A 1 84 ? 10.770 -7.135 -16.472 1.00 94.69 84 GLY A O 1
ATOM 619 N N . VAL A 1 85 ? 9.015 -8.184 -15.536 1.00 96.25 85 VAL A N 1
ATOM 620 C CA . VAL A 1 85 ? 8.369 -6.997 -14.956 1.00 96.25 85 VAL A CA 1
ATOM 621 C C . VAL A 1 85 ? 8.299 -7.101 -13.440 1.00 96.25 85 VAL A C 1
ATOM 623 O O . VAL A 1 85 ? 8.280 -8.193 -12.870 1.00 96.25 85 VAL A O 1
ATOM 626 N N . ASP A 1 86 ? 8.249 -5.951 -12.779 1.00 96.69 86 ASP A N 1
ATOM 627 C CA . ASP A 1 86 ? 8.038 -5.874 -11.338 1.00 96.69 86 ASP A CA 1
ATOM 628 C C . ASP A 1 86 ? 6.542 -5.792 -11.010 1.00 96.69 86 ASP A C 1
ATOM 630 O O . ASP A 1 86 ? 5.750 -5.259 -11.781 1.00 96.69 86 ASP A O 1
ATOM 634 N N . PHE A 1 87 ? 6.155 -6.281 -9.835 1.00 94.50 87 PHE A N 1
ATOM 635 C CA . PHE A 1 87 ? 4.793 -6.196 -9.315 1.00 94.50 87 PHE A CA 1
ATOM 636 C C . PHE A 1 87 ? 4.792 -5.895 -7.812 1.00 94.50 87 PHE A C 1
ATOM 638 O O . PHE A 1 87 ? 5.762 -6.156 -7.091 1.00 94.50 87 PHE A O 1
ATOM 645 N N . VAL A 1 88 ? 3.677 -5.353 -7.317 1.00 93.25 88 VAL A N 1
ATOM 646 C CA . VAL A 1 88 ? 3.483 -5.091 -5.885 1.00 93.25 88 VAL A CA 1
ATOM 647 C C . VAL A 1 88 ? 3.023 -6.372 -5.198 1.00 93.25 88 VAL A C 1
ATOM 649 O O . VAL A 1 88 ? 1.897 -6.820 -5.396 1.00 93.25 88 VAL A O 1
ATOM 652 N N . PHE A 1 89 ? 3.877 -6.974 -4.369 1.00 92.88 89 PHE A N 1
ATOM 653 C CA . PHE A 1 89 ? 3.524 -8.199 -3.636 1.00 92.88 89 PHE A CA 1
ATOM 654 C C . PHE A 1 89 ? 2.984 -7.919 -2.228 1.00 92.88 89 PHE A C 1
ATOM 656 O O . PHE A 1 89 ? 2.341 -8.785 -1.630 1.00 92.88 89 PHE A O 1
ATOM 663 N N . ARG A 1 90 ? 3.271 -6.733 -1.673 1.00 90.25 90 ARG A N 1
ATOM 664 C CA . ARG A 1 90 ? 2.805 -6.305 -0.350 1.00 90.25 90 ARG A CA 1
ATOM 665 C C . ARG A 1 90 ? 2.480 -4.816 -0.365 1.00 90.25 90 ARG A C 1
ATOM 667 O O . ARG A 1 90 ? 3.355 -3.987 -0.588 1.00 90.25 90 ARG A O 1
ATOM 674 N N . GLN A 1 91 ? 1.230 -4.492 -0.059 1.00 89.38 91 GLN A N 1
ATOM 675 C CA . GLN A 1 91 ? 0.773 -3.113 0.098 1.00 89.38 91 GLN A CA 1
ATOM 676 C C . GLN A 1 91 ? 1.343 -2.476 1.375 1.00 89.38 91 GLN A C 1
ATOM 678 O O . GLN A 1 91 ? 1.601 -3.201 2.342 1.00 89.38 91 GLN A O 1
ATOM 683 N N . PRO A 1 92 ? 1.543 -1.147 1.406 1.00 84.31 92 PRO A N 1
ATOM 684 C CA . PRO A 1 92 ? 1.960 -0.454 2.616 1.00 84.31 92 PRO A CA 1
ATOM 685 C C . PRO A 1 92 ? 0.889 -0.556 3.709 1.00 84.31 92 PRO A C 1
ATOM 687 O O . PRO A 1 92 ? -0.289 -0.280 3.488 1.00 84.31 92 PRO A O 1
ATOM 690 N N . GLU A 1 93 ? 1.296 -0.937 4.918 1.00 78.88 93 GLU A N 1
ATOM 691 C CA . GLU A 1 93 ? 0.426 -1.054 6.093 1.00 78.88 93 GLU A CA 1
ATOM 692 C C . GLU A 1 93 ? 0.624 0.117 7.067 1.00 78.88 93 GLU A C 1
ATOM 694 O O . GLU A 1 93 ? -0.233 0.382 7.915 1.00 78.88 93 GLU A O 1
ATOM 699 N N . THR A 1 94 ? 1.739 0.843 6.951 1.00 76.69 94 THR A N 1
ATOM 700 C CA . THR A 1 94 ? 2.083 1.971 7.827 1.00 76.69 94 THR A CA 1
ATOM 701 C C . THR A 1 94 ? 2.265 3.278 7.052 1.00 76.69 94 THR A C 1
ATOM 703 O O . THR A 1 94 ? 2.559 3.247 5.858 1.00 76.69 94 THR A O 1
ATOM 706 N N . PRO A 1 95 ? 2.140 4.449 7.709 1.00 76.06 95 PRO A N 1
ATOM 707 C CA . PRO A 1 95 ? 2.436 5.732 7.069 1.00 76.06 95 PRO A CA 1
ATOM 708 C C . PRO A 1 95 ? 3.861 5.825 6.511 1.00 76.06 95 PRO A C 1
ATOM 710 O O . PRO A 1 95 ? 4.084 6.490 5.506 1.00 76.06 95 PRO A O 1
ATOM 713 N N . ASP A 1 96 ? 4.826 5.159 7.145 1.00 82.62 96 ASP A N 1
ATOM 714 C CA . ASP A 1 96 ? 6.214 5.162 6.688 1.00 82.62 96 ASP A CA 1
ATOM 715 C C . ASP A 1 96 ? 6.382 4.317 5.422 1.00 82.62 96 ASP A C 1
ATOM 717 O O . ASP A 1 96 ? 6.980 4.786 4.457 1.00 82.62 96 ASP A O 1
ATOM 721 N N . GLU A 1 97 ? 5.784 3.124 5.391 1.00 87.44 97 GLU A N 1
ATOM 722 C CA . GLU A 1 97 ? 5.731 2.271 4.196 1.00 87.44 97 GLU A CA 1
ATOM 723 C C . GLU A 1 97 ? 4.973 2.959 3.040 1.00 87.44 97 GLU A C 1
ATOM 725 O O . GLU A 1 97 ? 5.412 2.889 1.894 1.00 87.44 97 GLU A O 1
ATOM 730 N N . ASP A 1 98 ? 3.878 3.680 3.326 1.00 85.38 98 ASP A N 1
ATOM 731 C CA . ASP A 1 98 ? 3.128 4.469 2.330 1.00 85.38 98 ASP A CA 1
ATOM 732 C C . ASP A 1 98 ? 4.014 5.556 1.713 1.00 85.38 98 ASP A C 1
ATOM 734 O O . ASP A 1 98 ? 4.043 5.709 0.494 1.00 85.38 98 ASP A O 1
ATOM 738 N N . ARG A 1 99 ? 4.809 6.264 2.530 1.00 87.19 99 ARG A N 1
ATOM 739 C CA . ARG A 1 99 ? 5.786 7.241 2.024 1.00 87.19 99 ARG A CA 1
ATOM 740 C C . ARG A 1 99 ? 6.829 6.595 1.113 1.00 87.19 99 ARG A C 1
ATOM 742 O O . ARG A 1 99 ? 7.156 7.182 0.087 1.00 87.19 99 ARG A O 1
ATOM 749 N N . LEU A 1 100 ? 7.324 5.404 1.453 1.00 92.38 100 LEU A N 1
ATOM 750 C CA . LEU A 1 100 ? 8.290 4.683 0.617 1.00 92.38 100 LEU A CA 1
ATOM 751 C C . LEU A 1 100 ? 7.673 4.238 -0.715 1.00 92.38 100 LEU A C 1
ATOM 753 O O . LEU A 1 100 ? 8.276 4.443 -1.764 1.00 92.38 100 LEU A O 1
ATOM 757 N N . CYS A 1 101 ? 6.457 3.688 -0.701 1.00 92.12 101 CYS A N 1
ATOM 758 C CA . CYS A 1 101 ? 5.765 3.280 -1.927 1.00 92.12 101 CYS A CA 1
ATOM 759 C C . CYS A 1 101 ? 5.459 4.481 -2.838 1.00 92.12 101 CYS A C 1
ATOM 761 O O . CYS A 1 101 ? 5.628 4.388 -4.054 1.00 92.12 101 CYS A O 1
ATOM 763 N N . ARG A 1 102 ? 5.088 5.634 -2.262 1.00 90.75 102 ARG A N 1
ATOM 764 C CA . ARG A 1 102 ? 4.923 6.895 -3.008 1.00 90.75 102 ARG A CA 1
ATOM 765 C C . ARG A 1 102 ? 6.236 7.388 -3.607 1.00 90.75 102 ARG A C 1
ATOM 767 O O . ARG A 1 102 ? 6.255 7.764 -4.773 1.00 90.75 102 ARG A O 1
ATOM 774 N N . ALA A 1 103 ? 7.330 7.326 -2.850 1.00 93.25 103 ALA A N 1
ATOM 775 C CA . ALA A 1 103 ? 8.650 7.672 -3.366 1.00 93.25 103 ALA A CA 1
ATOM 776 C C . ALA A 1 103 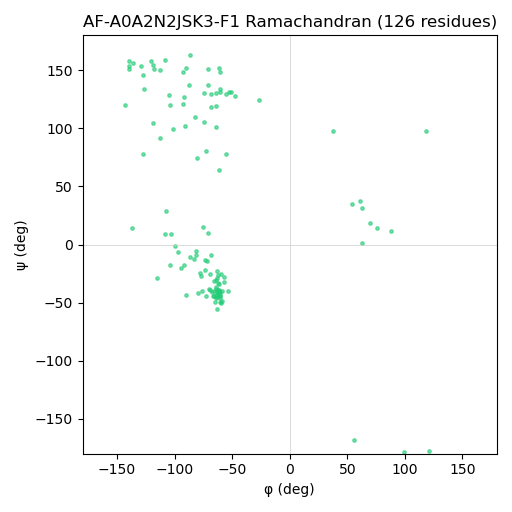? 9.068 6.741 -4.517 1.00 93.25 103 ALA A C 1
ATOM 778 O O . ALA A 1 103 ? 9.599 7.208 -5.518 1.00 93.25 103 ALA A O 1
ATOM 779 N N . ALA A 1 104 ? 8.781 5.437 -4.418 1.00 95.25 104 ALA A N 1
ATOM 780 C CA . ALA A 1 104 ? 9.062 4.481 -5.490 1.00 95.25 104 ALA A CA 1
ATOM 781 C C . ALA A 1 104 ? 8.270 4.808 -6.761 1.00 95.25 104 ALA A C 1
ATOM 783 O O . ALA A 1 104 ? 8.816 4.723 -7.860 1.00 95.25 104 ALA A O 1
ATOM 784 N N . ARG A 1 105 ? 7.010 5.230 -6.608 1.00 93.69 105 ARG A N 1
ATOM 785 C CA . ARG A 1 105 ? 6.192 5.742 -7.708 1.00 93.69 105 ARG A CA 1
ATOM 786 C C . ARG A 1 105 ? 6.813 6.973 -8.361 1.00 93.69 105 ARG A C 1
ATOM 788 O O . ARG A 1 105 ? 6.966 6.978 -9.574 1.00 93.69 105 ARG A O 1
ATOM 795 N N . GLU A 1 106 ? 7.194 7.978 -7.577 1.00 93.25 106 GLU A N 1
ATOM 796 C CA . GLU A 1 106 ? 7.828 9.205 -8.088 1.00 93.25 106 GLU A CA 1
ATOM 797 C C . GLU A 1 106 ? 9.186 8.939 -8.757 1.00 93.25 106 GLU A C 1
ATOM 799 O O . GLU A 1 106 ? 9.586 9.664 -9.664 1.00 93.25 106 GLU A O 1
ATOM 804 N N . ALA A 1 107 ? 9.892 7.896 -8.320 1.00 95.12 107 ALA A N 1
ATOM 805 C CA . ALA A 1 107 ? 11.170 7.486 -8.885 1.00 95.12 107 ALA A CA 1
ATOM 806 C C . ALA A 1 107 ? 11.033 6.614 -10.146 1.00 95.12 107 ALA A C 1
ATOM 808 O O . ALA A 1 107 ? 12.032 6.376 -10.825 1.00 95.12 107 ALA A O 1
ATOM 809 N N . CYS A 1 108 ? 9.838 6.103 -10.467 1.00 96.38 108 CYS A N 1
ATOM 810 C CA . CYS A 1 108 ? 9.653 5.197 -11.594 1.00 96.38 108 CYS A CA 1
ATOM 811 C C . CYS A 1 108 ? 9.967 5.918 -12.920 1.00 96.38 108 CYS A C 1
ATOM 813 O O . CYS A 1 108 ? 9.271 6.866 -13.269 1.00 96.38 108 CYS A O 1
ATOM 815 N N . PRO A 1 109 ? 10.955 5.467 -13.716 1.00 95.94 109 PRO A N 1
ATOM 816 C CA . PRO A 1 109 ? 11.431 6.216 -14.888 1.00 95.94 109 PRO A CA 1
ATOM 817 C C . PRO A 1 109 ? 10.424 6.298 -16.046 1.00 95.94 109 PRO A C 1
ATOM 819 O O . PRO A 1 109 ? 10.671 6.985 -17.034 1.00 95.94 109 PRO A O 1
ATOM 822 N N . ILE A 1 110 ? 9.332 5.548 -15.949 1.00 96.44 110 ILE A N 1
ATOM 823 C CA . ILE A 1 110 ? 8.298 5.395 -16.975 1.00 96.44 110 ILE A CA 1
ATOM 824 C C . ILE A 1 110 ? 6.886 5.443 -16.371 1.00 96.44 110 ILE A C 1
ATOM 826 O O . ILE A 1 110 ? 5.935 4.999 -17.008 1.00 96.44 110 ILE A O 1
ATOM 830 N N . ASP A 1 111 ? 6.767 5.900 -15.119 1.00 93.88 111 ASP A N 1
ATOM 831 C CA . ASP A 1 111 ? 5.487 6.066 -14.421 1.00 93.88 111 ASP A CA 1
ATOM 832 C C . ASP A 1 111 ? 4.602 4.797 -14.383 1.00 93.88 111 ASP A C 1
ATOM 834 O O . ASP A 1 111 ? 3.375 4.864 -14.422 1.00 93.88 111 ASP A O 1
ATOM 838 N N . ALA A 1 112 ? 5.218 3.611 -14.280 1.00 94.56 112 ALA A N 1
ATOM 839 C CA . ALA A 1 112 ? 4.495 2.334 -14.244 1.00 94.56 112 ALA A CA 1
ATOM 840 C C . ALA A 1 112 ? 3.768 2.067 -12.913 1.00 94.56 112 ALA A C 1
ATOM 842 O O . ALA A 1 112 ? 2.854 1.248 -12.886 1.00 94.56 112 ALA A O 1
ATOM 843 N N . ILE A 1 113 ? 4.175 2.705 -11.808 1.00 93.31 113 ILE A N 1
ATOM 844 C CA . ILE A 1 113 ? 3.565 2.509 -10.482 1.00 93.31 113 ILE A CA 1
ATOM 845 C C . ILE A 1 113 ? 2.449 3.538 -10.278 1.00 93.31 113 ILE A C 1
ATOM 847 O O . ILE A 1 113 ? 2.679 4.741 -10.382 1.00 93.31 113 ILE A O 1
ATOM 851 N N . GLN A 1 114 ? 1.254 3.080 -9.921 1.00 86.31 114 GLN A N 1
ATOM 852 C CA . GLN A 1 114 ? 0.060 3.907 -9.748 1.00 86.31 114 GLN A CA 1
ATOM 853 C C . GLN A 1 114 ? -0.603 3.623 -8.395 1.00 86.31 114 GLN A C 1
ATOM 855 O O . GLN A 1 114 ? -0.458 2.529 -7.857 1.00 86.31 114 GLN A O 1
ATOM 860 N N . ASP A 1 115 ? -1.327 4.602 -7.846 1.00 78.06 115 ASP A N 1
ATOM 861 C CA . ASP A 1 115 ? -2.232 4.379 -6.713 1.00 78.06 115 ASP A CA 1
ATOM 862 C C . ASP A 1 115 ? -3.629 4.094 -7.293 1.00 78.06 115 ASP A C 1
ATOM 864 O O . ASP A 1 115 ? -4.182 4.958 -7.971 1.00 78.06 115 ASP A O 1
ATOM 868 N N . ASP A 1 116 ? -4.235 2.939 -7.020 1.00 66.06 116 ASP A N 1
ATOM 869 C CA . ASP A 1 116 ? -5.584 2.580 -7.508 1.00 66.06 116 ASP A CA 1
ATOM 870 C C . ASP A 1 116 ? -6.738 3.367 -6.843 1.00 66.06 116 ASP A C 1
ATOM 872 O O . ASP A 1 116 ? -7.918 3.063 -7.020 1.00 66.06 116 ASP A O 1
ATOM 876 N N . GLY A 1 117 ? -6.403 4.405 -6.072 1.00 51.66 117 GLY A N 1
ATOM 877 C CA . GLY A 1 117 ? -7.325 5.251 -5.317 1.00 51.66 117 GLY A CA 1
ATOM 878 C C . GLY A 1 117 ? -8.115 6.268 -6.149 1.00 51.66 117 GLY A C 1
ATOM 879 O O . GLY A 1 117 ? -8.689 7.189 -5.568 1.00 51.66 117 GLY A O 1
ATOM 880 N N . LEU A 1 118 ? -8.155 6.132 -7.475 1.00 41.75 118 LEU A N 1
ATOM 881 C CA . LEU A 1 118 ? -9.060 6.858 -8.365 1.00 41.75 118 LEU A CA 1
ATOM 882 C C . LEU A 1 118 ? -9.796 5.829 -9.215 1.00 41.75 118 LEU A C 1
ATOM 884 O O . LEU A 1 118 ? -9.185 4.887 -9.707 1.00 41.75 118 LEU A O 1
ATOM 888 N N . GLU A 1 119 ? -11.112 6.003 -9.313 1.00 39.91 119 GLU A N 1
ATOM 889 C CA . GLU A 1 119 ? -12.057 5.168 -10.047 1.00 39.91 119 GLU A CA 1
ATOM 890 C C . GLU A 1 119 ? -11.412 4.429 -11.228 1.00 39.91 119 GLU A C 1
ATOM 892 O O . GLU A 1 119 ? -10.853 5.051 -12.131 1.00 39.91 119 GLU A O 1
ATOM 897 N N . PHE A 1 120 ? -11.540 3.098 -11.243 1.00 36.12 120 PHE A N 1
ATOM 898 C CA . PHE A 1 120 ? -11.409 2.277 -12.446 1.00 36.12 120 PHE A CA 1
ATOM 899 C C . PHE A 1 120 ? -12.498 2.696 -13.460 1.00 36.12 120 PHE A C 1
ATOM 901 O O . PHE A 1 120 ? -13.389 1.919 -13.813 1.00 36.12 120 PHE A O 1
ATOM 908 N N . GLU A 1 121 ? -12.452 3.930 -13.964 1.00 33.81 121 GLU A N 1
ATOM 909 C CA . GLU A 1 121 ? -12.990 4.213 -15.275 1.00 33.81 121 GLU A CA 1
ATOM 910 C C . GLU A 1 121 ? -12.125 3.411 -16.237 1.00 33.81 121 GLU A C 1
ATOM 912 O O . GLU A 1 121 ? -10.999 3.769 -16.578 1.00 33.81 121 GLU A O 1
ATOM 917 N N . HIS A 1 122 ? -12.684 2.281 -16.662 1.00 39.34 122 HIS A N 1
ATOM 918 C CA . HIS A 1 122 ? -12.354 1.642 -17.919 1.00 39.34 122 HIS A CA 1
ATOM 919 C C . HIS A 1 122 ? -12.561 2.678 -19.033 1.00 39.34 122 HIS A C 1
ATOM 921 O O . HIS A 1 122 ? -13.569 2.689 -19.742 1.00 39.34 122 HIS A O 1
ATOM 927 N N . SER A 1 123 ? -11.609 3.593 -19.176 1.00 36.38 123 SER A N 1
ATOM 928 C CA . SER A 1 123 ? -11.524 4.538 -20.269 1.00 36.38 123 SER A CA 1
ATOM 929 C C . SER A 1 123 ? -11.089 3.763 -21.512 1.00 36.38 123 SER A C 1
ATOM 931 O O . SER A 1 123 ? -9.925 3.734 -21.890 1.00 36.38 123 SER A O 1
ATOM 933 N N . LYS A 1 124 ? -12.076 3.101 -22.121 1.00 37.16 124 LYS A N 1
ATOM 934 C CA . LYS A 1 124 ? -12.269 2.931 -23.565 1.00 37.16 124 LYS A CA 1
ATOM 935 C C . LYS A 1 124 ? -11.000 2.729 -24.415 1.00 37.16 124 LYS A C 1
ATOM 937 O O . LYS A 1 124 ? -10.463 3.675 -24.979 1.00 37.16 124 LYS A O 1
ATOM 942 N N . GLY A 1 125 ? -10.706 1.471 -24.718 1.00 33.03 125 GLY A N 1
ATOM 943 C CA . GLY A 1 125 ? -10.514 1.033 -26.105 1.00 33.03 125 GLY A CA 1
ATOM 944 C C . GLY A 1 125 ? -11.586 -0.024 -26.357 1.00 33.03 125 GLY A C 1
ATOM 945 O O . GLY A 1 125 ? -11.566 -1.071 -25.731 1.00 33.03 125 GLY A O 1
ATOM 946 N N . GLY A 1 126 ? -12.669 0.231 -27.078 1.00 30.02 126 GLY A N 1
ATOM 947 C CA . GLY A 1 126 ? -12.701 0.786 -28.419 1.00 30.02 126 GLY A CA 1
ATOM 948 C C . GLY A 1 126 ? -13.355 -0.300 -29.259 1.00 30.02 126 GLY A C 1
ATOM 949 O O . GLY A 1 126 ? -12.720 -1.292 -29.589 1.00 30.02 126 GLY A O 1
ATOM 950 N N . ALA A 1 127 ? -14.656 -0.151 -29.497 1.00 34.09 127 ALA A N 1
ATOM 951 C CA . ALA A 1 127 ? -15.385 -0.994 -30.424 1.00 34.09 127 ALA A CA 1
ATOM 952 C C . ALA A 1 127 ? -14.706 -0.959 -31.801 1.00 34.09 127 ALA A C 1
ATOM 954 O O . ALA A 1 127 ? -14.472 0.125 -32.338 1.00 34.09 127 ALA A O 1
ATOM 955 N N . ALA A 1 128 ? -14.446 -2.141 -32.349 1.00 34.16 128 ALA A N 1
ATOM 956 C CA . ALA A 1 128 ? -14.422 -2.444 -33.773 1.00 34.16 128 ALA A CA 1
ATOM 957 C C . ALA A 1 128 ? -14.707 -3.941 -33.932 1.00 34.16 128 ALA A C 1
ATOM 959 O O . ALA A 1 128 ? -14.048 -4.734 -33.224 1.00 34.16 128 ALA A O 1
#

Sequence (128 aa):
FPGCKPYAQAIAKGEADINQCPPGGEEGIRKLADLLGREVKPLSAEHGVEKAKSLAVIDENLCIGCTLCHETAPGHFRTNDEAGVDFVFRQPETPDEDRLCRAAREACPIDAIQDDGLEFEHSKGGAA

Secondary structure (DSSP, 8-state):
--SHHHHHHHHHHTSS-TT--GGGHHHHHHHHHHHHT----PPPTTT--------EEE-TTT-----HHHHHSTTTEEEETTTTEEEE-S---SHHHHHHHHHHHHH-TT--EEE--S----------

Mean predicted aligned error: 8.69 Å

Foldseek 3Di:
DQADVVQVVCVVVVNDDQQLDLQCAQVSQVVCCVVVVHDRDHRDVVNHHRDHDFFKWFDLVQFQLPCLLCVQQPPQWDADPVSSGITGPDGGRHPVSVVSNVVSQVVRPRNRIDGCRDDPPPPDDDDD

pLDDT: mean 85.77, std 16.99, range [30.02, 96.88]

Solvent-accessible surface area (backbone atoms only — not comparable to full-atom values): 7467 Å² total; per-residue (Å²): 112,74,26,71,68,60,37,52,52,28,39,74,72,67,76,40,72,76,31,58,49,25,56,43,36,70,66,42,20,48,53,50,14,65,76,68,76,46,84,73,60,74,68,34,72,91,59,43,67,71,42,70,47,70,43,66,43,48,42,61,89,64,38,78,47,79,59,60,43,40,75,50,20,70,84,27,50,45,76,39,82,91,78,52,22,47,37,61,79,42,72,57,48,36,76,67,45,42,52,26,49,50,50,19,29,75,64,35,94,74,61,28,45,43,61,67,56,56,81,88,70,81,78,73,87,73,93,129

Radius of gyration: 17.69 Å; Cα contacts (8 Å, |Δi|>4): 177; chains: 1; bounding box: 39×29×56 Å

Nearest PDB structures (foldseek):
  1siz-assembly1_C  TM=9.123E-01  e=1.362E-04  Pyrococcus furiosus
  4dhv-assembly1_A  TM=8.967E-01  e=1.362E-04  Pyrococcus furiosus DSM 3638
  1fxr-assembly1_B  TM=8.990E-01  e=1.771E-04  Desulfocurvibacter africanus
  3pni-assembly1_A  TM=8.969E-01  e=7.488E-04  Pyrococcus furiosus
  4id8-assembly1_A  TM=8.594E-01  e=5.010E-03  Rhodopseudomonas palustris HaA2